Protein AF-A0ABD8A823-F1 (afdb_monomer_lite)

Foldseek 3Di:
DVLCVVCQVVCVVVVDDDDDDDDDDDLVVQQCPQFDDDVNHTLQVLPPPKDKDWDQDPVSCVVSVHPRDIHIWIDDPNDIGPHDDSVSSSSSVCSVVVND

Radius of gyration: 14.82 Å; chains: 1; bounding box: 33×30×39 Å

Structure (mmCIF, N/CA/C/O backbone):
data_AF-A0ABD8A823-F1
#
_entry.id   AF-A0ABD8A823-F1
#
loop_
_atom_site.group_PDB
_atom_site.id
_atom_site.type_symbol
_atom_site.label_atom_id
_atom_site.label_alt_id
_atom_site.label_comp_id
_atom_site.label_asym_id
_atom_site.label_entity_id
_atom_site.label_seq_id
_atom_site.pdbx_PDB_ins_code
_atom_site.Cartn_x
_atom_site.Cartn_y
_atom_site.Cartn_z
_atom_site.occupancy
_atom_site.B_iso_or_equiv
_atom_site.auth_seq_id
_atom_site.auth_comp_id
_atom_site.auth_asym_id
_atom_site.auth_atom_id
_atom_site.pdbx_PDB_model_num
ATOM 1 N N . MET A 1 1 ? 10.471 -1.344 11.887 1.00 52.88 1 MET A N 1
ATOM 2 C CA . MET A 1 1 ? 9.511 -1.862 12.891 1.00 52.88 1 MET A CA 1
ATOM 3 C C . MET A 1 1 ? 9.133 -0.867 13.990 1.00 52.88 1 MET A C 1
ATOM 5 O O . MET A 1 1 ? 8.066 -1.035 14.556 1.00 52.88 1 MET A O 1
ATOM 9 N N . ASP A 1 2 ? 9.920 0.180 14.265 1.00 70.88 2 ASP A N 1
ATOM 10 C CA . ASP A 1 2 ? 9.673 1.141 15.366 1.00 70.88 2 ASP A CA 1
ATOM 11 C C . ASP A 1 2 ? 8.273 1.802 15.362 1.00 70.88 2 ASP A C 1
ATOM 13 O O . ASP A 1 2 ? 7.671 2.064 16.396 1.00 70.88 2 ASP A O 1
ATOM 17 N N . ILE A 1 3 ? 7.702 2.011 14.178 1.00 73.75 3 ILE A N 1
ATOM 18 C CA . ILE A 1 3 ? 6.501 2.836 13.994 1.00 73.75 3 ILE A CA 1
ATOM 19 C C . ILE A 1 3 ? 5.234 2.117 14.421 1.00 73.75 3 ILE A C 1
ATOM 21 O O . ILE A 1 3 ? 4.364 2.749 15.011 1.00 73.75 3 ILE A O 1
ATOM 25 N N . VAL A 1 4 ? 5.138 0.814 14.136 1.00 76.31 4 VAL A N 1
ATOM 26 C CA . VAL A 1 4 ? 3.987 0.010 14.560 1.00 76.31 4 VAL A CA 1
ATOM 27 C C . VAL A 1 4 ? 3.941 -0.034 16.081 1.00 76.31 4 VAL A C 1
ATOM 29 O O . VAL A 1 4 ? 2.893 0.218 16.661 1.00 76.31 4 VAL A O 1
ATOM 32 N N . GLU A 1 5 ? 5.090 -0.236 16.729 1.00 82.62 5 GLU A N 1
ATOM 33 C CA . GLU A 1 5 ? 5.197 -0.187 18.190 1.00 82.62 5 GLU A CA 1
ATOM 34 C C . GLU A 1 5 ? 4.862 1.199 18.752 1.00 82.62 5 GLU A C 1
ATOM 36 O O . GLU A 1 5 ? 4.234 1.304 19.802 1.00 82.62 5 GLU A O 1
ATOM 41 N N . ARG A 1 6 ? 5.201 2.275 18.032 1.00 80.69 6 ARG A N 1
ATOM 42 C CA . ARG A 1 6 ? 4.863 3.645 18.437 1.00 80.69 6 ARG A CA 1
ATOM 43 C C . ARG A 1 6 ? 3.361 3.943 18.387 1.00 80.69 6 ARG A C 1
ATOM 45 O O . ARG A 1 6 ? 2.883 4.701 19.225 1.00 80.69 6 ARG A O 1
ATOM 52 N N . ILE A 1 7 ? 2.626 3.395 17.415 1.00 77.38 7 ILE A N 1
ATOM 53 C CA . ILE A 1 7 ? 1.174 3.634 17.265 1.00 77.38 7 ILE A CA 1
ATOM 54 C C . ILE A 1 7 ? 0.309 2.577 17.958 1.00 77.38 7 ILE A C 1
ATOM 56 O O . ILE A 1 7 ? -0.870 2.824 18.199 1.00 77.38 7 ILE A O 1
ATOM 60 N N . ARG A 1 8 ? 0.890 1.425 18.312 1.00 86.75 8 ARG A N 1
ATOM 61 C CA . ARG A 1 8 ? 0.219 0.315 18.996 1.00 86.75 8 ARG A CA 1
ATOM 62 C C . ARG A 1 8 ? -0.607 0.761 20.212 1.00 86.75 8 ARG A C 1
ATOM 64 O O . ARG A 1 8 ? -1.770 0.374 20.247 1.00 86.75 8 ARG A O 1
ATOM 71 N N . PRO A 1 9 ? -0.103 1.592 21.151 1.00 86.56 9 PRO A N 1
ATOM 72 C CA . PRO A 1 9 ? -0.880 1.963 22.335 1.00 86.56 9 PRO A CA 1
ATOM 73 C C . PRO A 1 9 ? -2.206 2.652 21.998 1.00 86.56 9 PRO A C 1
ATOM 75 O O . PRO A 1 9 ? -3.225 2.329 22.592 1.00 86.56 9 PRO A O 1
ATOM 78 N N . VAL A 1 10 ? -2.209 3.543 21.001 1.00 82.38 10 VAL A N 1
ATOM 79 C CA . VAL A 1 10 ? -3.413 4.279 20.572 1.00 82.38 10 VAL A CA 1
ATOM 80 C C . VAL A 1 10 ? -4.444 3.333 19.953 1.00 82.38 10 VAL A C 1
ATOM 82 O O . VAL A 1 10 ? -5.640 3.484 20.160 1.00 82.38 10 VAL A O 1
ATOM 85 N N . ILE A 1 11 ? -3.985 2.330 19.202 1.00 84.31 11 ILE A N 1
ATOM 86 C CA . ILE A 1 11 ? -4.865 1.338 18.570 1.00 84.31 11 ILE A CA 1
ATOM 87 C C . ILE A 1 11 ? -5.433 0.372 19.622 1.00 84.31 11 ILE A C 1
ATOM 89 O O . ILE A 1 11 ? -6.602 -0.004 19.564 1.00 84.31 11 ILE A O 1
ATOM 93 N N . GLU A 1 12 ? -4.615 -0.015 20.601 1.00 88.88 12 GLU A N 1
ATOM 94 C CA . GLU A 1 12 ? -5.023 -0.907 21.688 1.00 88.88 12 GLU A CA 1
ATOM 95 C C . GLU A 1 12 ? -6.005 -0.232 22.664 1.00 88.88 12 GLU A C 1
ATOM 97 O O . GLU A 1 12 ? -6.885 -0.916 23.187 1.00 88.88 12 GLU A O 1
ATOM 102 N N . GLU A 1 13 ? -5.932 1.094 22.857 1.00 87.12 13 GLU A N 1
ATOM 103 C CA . GLU A 1 13 ? -6.938 1.875 23.605 1.00 87.12 13 GLU A CA 1
ATOM 104 C C . GLU A 1 13 ? -8.339 1.791 22.977 1.00 87.12 13 GLU A C 1
ATOM 106 O O . GLU A 1 13 ? -9.336 1.727 23.696 1.00 87.12 13 GLU A O 1
ATOM 111 N N . GLU A 1 14 ? -8.417 1.677 21.651 1.00 83.94 14 GLU A N 1
ATOM 112 C CA . GLU A 1 14 ? -9.664 1.458 20.904 1.00 83.94 14 GLU A CA 1
ATOM 113 C C . GLU A 1 14 ? -10.114 -0.021 20.909 1.00 83.94 14 GLU A C 1
ATOM 115 O O . GLU A 1 14 ? -11.047 -0.414 20.207 1.00 83.94 14 GLU A O 1
ATOM 120 N N . GLY A 1 15 ? -9.460 -0.876 21.706 1.00 87.69 15 GLY A N 1
ATOM 121 C CA . GLY A 1 15 ? -9.803 -2.290 21.860 1.00 87.69 15 GLY A CA 1
ATOM 122 C C . GLY A 1 15 ? -9.360 -3.176 20.693 1.00 87.69 15 GLY A C 1
ATOM 123 O O . GLY A 1 15 ? -9.872 -4.288 20.540 1.00 87.69 15 GLY A O 1
ATOM 124 N N . ILE A 1 16 ? -8.418 -2.711 19.867 1.00 87.31 16 ILE A N 1
ATOM 125 C CA . ILE A 1 16 ? -7.943 -3.426 18.678 1.00 87.31 16 ILE A CA 1
ATOM 126 C C . ILE A 1 16 ? -6.570 -4.040 18.939 1.00 87.31 16 ILE A C 1
ATOM 128 O O . ILE A 1 16 ? -5.619 -3.369 19.325 1.00 87.31 16 ILE A O 1
ATOM 132 N N . THR A 1 17 ? -6.443 -5.342 18.684 1.00 88.94 17 THR A N 1
ATOM 133 C CA . THR A 1 17 ? -5.160 -6.048 18.778 1.00 88.94 17 THR A CA 1
ATOM 134 C C . THR A 1 17 ? -4.337 -5.847 17.510 1.00 88.94 17 THR A C 1
ATOM 136 O O . THR A 1 17 ? -4.798 -6.156 16.412 1.00 88.94 17 THR A O 1
ATOM 139 N N . VAL A 1 18 ? -3.092 -5.389 17.659 1.00 87.31 18 VAL A N 1
ATOM 140 C CA . VAL A 1 18 ? -2.167 -5.200 16.534 1.00 87.31 18 VAL A CA 1
ATOM 141 C C . VAL A 1 18 ? -1.229 -6.398 16.403 1.00 87.31 18 VAL A C 1
ATOM 143 O O . VAL A 1 18 ? -0.418 -6.670 17.291 1.00 87.31 18 VAL A O 1
ATOM 146 N N . GLN A 1 19 ? -1.286 -7.080 15.260 1.00 89.44 19 GLN A N 1
ATOM 147 C CA . GLN A 1 19 ? -0.344 -8.130 14.880 1.00 89.44 19 GLN A CA 1
ATOM 148 C C . GLN A 1 19 ? 0.346 -7.752 13.568 1.00 89.44 19 GLN A C 1
ATOM 150 O O . GLN A 1 19 ? -0.313 -7.376 12.603 1.00 89.44 19 GLN A O 1
ATOM 155 N N . VAL A 1 20 ? 1.672 -7.881 13.531 1.00 89.50 20 VAL A N 1
ATOM 156 C CA . VAL A 1 20 ? 2.461 -7.735 12.302 1.00 89.50 20 VAL A CA 1
ATOM 157 C C . VAL A 1 20 ? 2.826 -9.125 11.809 1.00 89.50 20 VAL A C 1
ATOM 159 O O . VAL A 1 20 ? 3.328 -9.943 12.579 1.00 89.50 20 VAL A O 1
ATOM 162 N N . VAL A 1 21 ? 2.566 -9.383 10.532 1.00 91.88 21 VAL A N 1
ATOM 163 C CA . VAL A 1 21 ? 2.971 -10.610 9.848 1.00 91.88 21 VAL A CA 1
ATOM 164 C C . VAL A 1 21 ? 3.804 -10.201 8.647 1.00 91.88 21 VAL A C 1
ATOM 166 O O . VAL A 1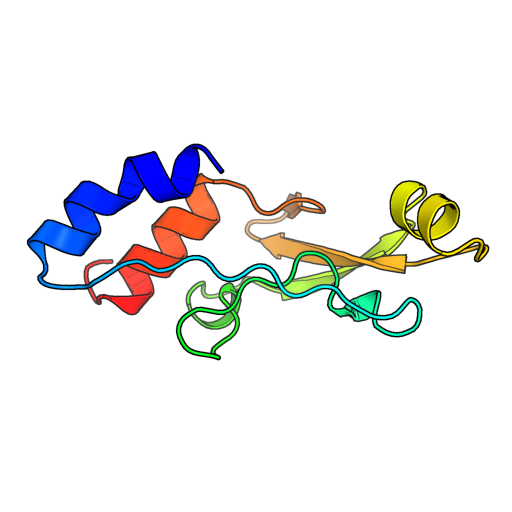 21 ? 3.326 -9.477 7.776 1.00 91.88 21 VAL A O 1
ATOM 169 N N . GLU A 1 22 ? 5.050 -10.654 8.612 1.00 92.00 22 GLU A N 1
ATOM 170 C CA . GLU A 1 22 ? 5.913 -10.494 7.447 1.00 92.00 22 GLU A CA 1
ATOM 171 C C . GLU A 1 22 ? 5.688 -11.681 6.509 1.00 92.00 22 GLU A C 1
ATOM 173 O O . GLU A 1 22 ? 5.706 -12.836 6.936 1.00 92.00 22 GLU A O 1
ATOM 178 N N . THR A 1 23 ? 5.437 -11.389 5.235 1.00 92.12 23 THR A N 1
ATOM 179 C CA . THR A 1 23 ? 5.252 -12.407 4.196 1.00 92.12 23 THR A CA 1
ATOM 180 C C . THR A 1 23 ? 6.471 -12.379 3.292 1.00 92.12 23 THR A C 1
ATOM 182 O O . THR A 1 23 ? 6.747 -11.357 2.667 1.00 92.12 23 THR A O 1
ATOM 185 N N . VAL A 1 24 ? 7.213 -13.486 3.251 1.00 92.12 24 VAL A N 1
ATOM 186 C CA . VAL A 1 24 ? 8.297 -13.662 2.281 1.00 92.12 24 VAL A CA 1
ATOM 187 C C . VAL A 1 24 ? 7.661 -13.889 0.914 1.00 92.12 24 VAL A C 1
ATOM 189 O O . VAL A 1 24 ? 6.769 -14.726 0.783 1.00 92.12 24 VAL A O 1
ATOM 192 N N . LEU A 1 25 ? 8.098 -13.109 -0.068 1.00 92.38 25 LEU A N 1
ATOM 193 C CA . LEU A 1 25 ? 7.651 -13.208 -1.450 1.00 92.38 25 LEU A CA 1
ATOM 194 C C . LEU A 1 25 ? 8.642 -14.054 -2.251 1.00 92.38 25 LEU A C 1
ATOM 196 O O . LEU A 1 25 ? 9.836 -14.058 -1.953 1.00 92.38 25 LEU A O 1
ATOM 200 N N . GLU A 1 26 ? 8.131 -14.750 -3.260 1.00 93.31 26 GLU A N 1
ATOM 201 C CA . GLU A 1 26 ? 8.959 -15.383 -4.286 1.00 93.31 26 GLU A CA 1
ATOM 202 C C . GLU A 1 26 ? 9.534 -14.311 -5.229 1.00 93.31 26 GLU A C 1
ATOM 204 O O . GLU A 1 26 ? 8.985 -13.211 -5.350 1.00 93.31 26 GLU A O 1
ATOM 209 N N . ASP A 1 27 ? 10.629 -14.632 -5.922 1.00 91.44 27 ASP A N 1
ATOM 210 C CA . ASP A 1 27 ? 11.349 -13.679 -6.779 1.00 91.44 27 ASP A CA 1
ATOM 211 C C . ASP A 1 27 ? 10.495 -13.130 -7.940 1.00 91.44 27 ASP A C 1
ATOM 213 O O . ASP A 1 27 ? 10.780 -12.058 -8.465 1.00 91.44 27 ASP A O 1
ATOM 217 N N . ASP A 1 28 ? 9.435 -13.828 -8.355 1.00 90.19 28 ASP A N 1
ATOM 218 C CA . ASP A 1 28 ? 8.518 -13.381 -9.410 1.00 90.19 28 ASP A CA 1
ATOM 219 C C . ASP A 1 28 ? 7.408 -12.434 -8.913 1.0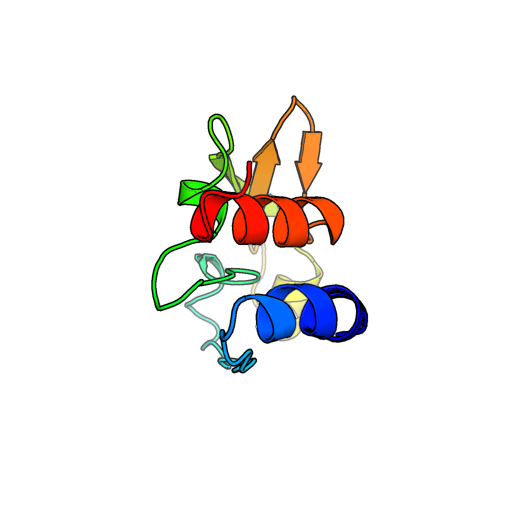0 90.19 28 ASP A C 1
ATOM 221 O O . ASP A 1 28 ? 6.722 -11.807 -9.723 1.00 90.19 28 ASP A O 1
ATOM 225 N N . ALA A 1 29 ? 7.268 -12.257 -7.596 1.00 92.88 29 ALA A N 1
ATOM 226 C CA . ALA A 1 29 ? 6.254 -11.415 -6.960 1.00 92.88 29 ALA A CA 1
ATOM 227 C C . ALA A 1 29 ? 6.772 -10.009 -6.585 1.00 92.88 29 ALA A C 1
ATOM 229 O O . ALA A 1 29 ? 6.245 -9.355 -5.686 1.00 92.88 29 ALA A O 1
ATOM 230 N N . ILE A 1 30 ? 7.790 -9.491 -7.285 1.00 92.94 30 ILE A N 1
ATOM 231 C CA . ILE A 1 30 ? 8.388 -8.167 -7.007 1.00 92.94 30 ILE A CA 1
ATOM 232 C C . ILE A 1 30 ? 7.367 -7.018 -7.088 1.00 92.94 30 ILE A C 1
ATOM 234 O O . ILE A 1 30 ? 7.489 -6.024 -6.364 1.00 92.94 30 ILE A O 1
ATOM 238 N N . ALA A 1 31 ? 6.341 -7.147 -7.932 1.00 91.50 31 ALA A N 1
ATOM 239 C CA . ALA A 1 31 ? 5.263 -6.161 -8.033 1.00 91.50 31 ALA A CA 1
ATOM 240 C C . ALA A 1 31 ? 4.493 -5.980 -6.710 1.00 91.50 31 ALA A C 1
ATOM 242 O O . ALA A 1 31 ? 3.906 -4.922 -6.489 1.00 91.50 31 ALA A O 1
ATOM 243 N N . ASP A 1 32 ? 4.553 -6.972 -5.819 1.00 91.62 32 ASP A N 1
ATOM 244 C CA . ASP A 1 32 ? 3.955 -6.935 -4.487 1.00 91.62 32 ASP A CA 1
ATOM 245 C C . ASP A 1 32 ? 4.961 -6.538 -3.393 1.00 91.62 32 ASP A C 1
ATOM 247 O O . ASP A 1 32 ? 4.569 -6.375 -2.232 1.00 91.62 32 ASP A O 1
ATOM 251 N N . SER A 1 33 ? 6.240 -6.323 -3.735 1.00 88.56 33 SER A N 1
ATOM 252 C CA . SER A 1 33 ? 7.260 -5.846 -2.793 1.00 88.56 33 SER A CA 1
ATOM 253 C C . SER A 1 33 ? 6.779 -4.578 -2.091 1.00 88.56 33 SER A C 1
ATOM 255 O O . SER A 1 33 ? 6.137 -3.722 -2.689 1.00 88.56 33 SER A O 1
ATOM 257 N N . ASN A 1 34 ? 7.071 -4.434 -0.800 1.00 86.62 34 ASN A N 1
ATOM 258 C CA . ASN A 1 34 ? 6.686 -3.260 -0.004 1.00 86.62 34 ASN A CA 1
ATOM 259 C C . ASN A 1 34 ? 5.158 -3.030 0.105 1.00 86.62 34 ASN A C 1
ATOM 261 O O . ASN A 1 34 ? 4.728 -1.941 0.502 1.00 86.62 34 ASN A O 1
ATOM 265 N N . SER A 1 35 ? 4.323 -4.022 -0.224 1.00 93.44 35 SER A N 1
ATOM 266 C CA . SER A 1 35 ? 2.878 -3.959 0.019 1.00 93.44 35 SER A CA 1
ATOM 267 C C . SER A 1 35 ? 2.563 -4.071 1.508 1.00 93.44 35 SER A C 1
ATOM 269 O O . SER A 1 35 ? 3.133 -4.891 2.227 1.00 93.44 35 SER A O 1
ATOM 271 N N . ILE A 1 36 ? 1.621 -3.250 1.972 1.00 93.69 36 ILE A N 1
ATOM 272 C CA . ILE A 1 36 ? 1.104 -3.287 3.341 1.00 93.69 36 ILE A CA 1
ATOM 273 C C . ILE A 1 36 ? -0.393 -3.550 3.256 1.00 93.69 36 ILE A C 1
ATOM 275 O O . ILE A 1 36 ? -1.114 -2.833 2.562 1.00 93.69 36 ILE A O 1
ATOM 279 N N . LEU A 1 37 ? -0.849 -4.571 3.981 1.00 94.44 37 LEU A N 1
ATOM 280 C CA . LEU A 1 37 ? -2.255 -4.946 4.060 1.00 94.44 37 LEU A CA 1
ATOM 281 C C . LEU A 1 37 ? -2.770 -4.734 5.484 1.00 94.44 37 LEU A C 1
ATOM 283 O O . LEU A 1 37 ? -2.178 -5.222 6.446 1.00 94.44 37 LEU A O 1
ATOM 287 N N . PHE A 1 38 ? -3.919 -4.080 5.619 1.00 93.00 38 PHE A N 1
ATOM 288 C CA . PHE A 1 38 ? -4.688 -4.036 6.857 1.00 93.00 38 PHE A CA 1
ATOM 289 C C . PHE A 1 38 ? -5.859 -4.999 6.745 1.00 93.00 38 PHE A C 1
ATOM 291 O O . PHE A 1 38 ? -6.789 -4.772 5.974 1.00 93.00 38 PHE A O 1
ATOM 298 N N . ASN A 1 39 ? -5.799 -6.104 7.493 1.00 91.62 39 ASN A N 1
ATOM 299 C CA . ASN A 1 39 ? -6.809 -7.167 7.452 1.00 91.62 39 ASN A CA 1
ATOM 300 C C . ASN A 1 39 ? -7.120 -7.640 6.016 1.00 91.62 39 ASN A C 1
ATOM 302 O O . ASN A 1 39 ? -8.275 -7.837 5.648 1.00 91.62 39 ASN A O 1
ATOM 306 N N . GLY A 1 40 ? -6.075 -7.782 5.192 1.00 93.69 40 GLY A N 1
ATOM 307 C CA . GLY A 1 40 ? -6.178 -8.206 3.792 1.00 93.69 40 GLY A CA 1
ATOM 308 C C . GLY A 1 40 ? -6.526 -7.097 2.794 1.00 93.69 40 GLY A C 1
ATOM 309 O O . GLY A 1 40 ? -6.529 -7.360 1.595 1.00 93.69 40 GLY A O 1
ATOM 310 N N . ARG A 1 41 ? -6.788 -5.866 3.248 1.00 95.50 41 ARG A N 1
ATOM 311 C CA . ARG A 1 41 ? -7.047 -4.717 2.373 1.00 95.50 41 ARG A CA 1
ATOM 312 C C . ARG A 1 41 ? -5.775 -3.883 2.158 1.00 95.50 41 ARG A C 1
ATOM 314 O O . ARG A 1 41 ? -5.139 -3.547 3.158 1.00 95.50 41 ARG A O 1
ATOM 321 N N . PRO A 1 42 ? -5.405 -3.523 0.915 1.00 95.38 42 PRO A N 1
ATOM 322 C CA . PRO A 1 42 ? -4.255 -2.656 0.650 1.00 95.38 42 PRO A CA 1
ATOM 323 C C . PRO A 1 42 ? -4.345 -1.321 1.393 1.00 95.38 42 PRO A C 1
ATOM 325 O O . PRO A 1 42 ? -5.418 -0.724 1.469 1.00 95.38 42 PRO A O 1
ATOM 328 N N . PHE A 1 43 ? -3.237 -0.849 1.970 1.00 94.06 43 PHE A N 1
ATOM 329 C CA . PHE A 1 43 ? -3.259 0.366 2.793 1.00 94.06 43 PHE A CA 1
ATOM 330 C C . PHE A 1 43 ? -3.601 1.629 1.974 1.00 94.06 43 PHE A C 1
ATOM 332 O O . PHE A 1 43 ? -4.223 2.557 2.492 1.00 94.06 43 PHE A O 1
ATOM 339 N N . GLU A 1 44 ? -3.237 1.650 0.689 1.00 95.19 44 GLU A N 1
ATOM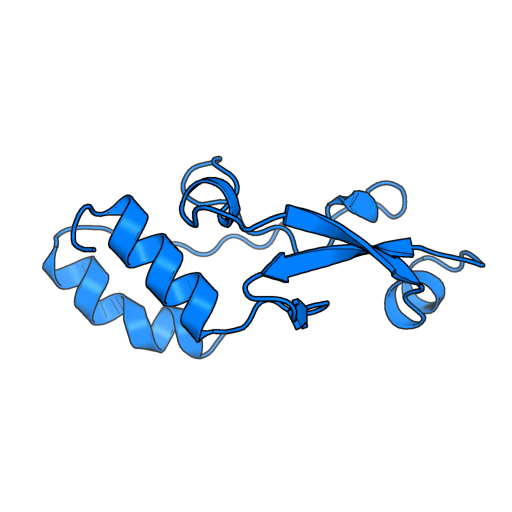 340 C CA . GLU A 1 44 ? -3.550 2.725 -0.254 1.00 95.19 44 GLU A CA 1
ATOM 341 C C . GLU A 1 44 ? -5.058 2.946 -0.427 1.00 95.19 44 GLU A C 1
ATOM 343 O O . GLU A 1 44 ? -5.483 4.076 -0.653 1.00 95.19 44 GLU A O 1
ATOM 348 N N . ASP A 1 45 ? -5.884 1.915 -0.220 1.00 95.88 45 ASP A N 1
ATOM 349 C CA . ASP A 1 45 ? -7.343 2.027 -0.297 1.00 95.88 45 ASP A CA 1
ATOM 350 C C . ASP A 1 45 ? -7.934 2.959 0.774 1.00 95.88 45 ASP A C 1
ATOM 352 O O . ASP A 1 45 ? -9.091 3.377 0.668 1.00 95.88 45 ASP A O 1
ATOM 356 N N . PHE A 1 46 ? -7.178 3.239 1.839 1.00 94.62 46 PHE A N 1
ATOM 357 C CA . PHE A 1 46 ? -7.596 4.111 2.936 1.00 94.62 46 PHE A CA 1
ATOM 358 C C . PHE A 1 46 ? -7.162 5.570 2.734 1.00 94.62 46 PHE A C 1
ATOM 360 O O . PHE A 1 46 ? -7.605 6.442 3.483 1.00 94.62 46 PHE A O 1
ATOM 367 N N . ILE A 1 47 ? -6.316 5.858 1.737 1.00 94.75 47 ILE A N 1
ATOM 368 C CA . ILE A 1 47 ? -5.791 7.200 1.467 1.00 94.75 47 ILE A CA 1
ATOM 369 C C . ILE A 1 47 ? -6.247 7.654 0.080 1.00 94.75 47 ILE A C 1
ATOM 371 O O . ILE A 1 47 ? -5.690 7.271 -0.948 1.00 94.75 47 ILE A O 1
ATOM 375 N N . GLU A 1 48 ? -7.250 8.532 0.050 1.00 93.94 48 GLU A N 1
ATOM 376 C CA . GLU A 1 48 ? -7.764 9.091 -1.200 1.00 93.94 48 GLU A CA 1
ATOM 377 C C . GLU A 1 48 ? -6.658 9.796 -2.001 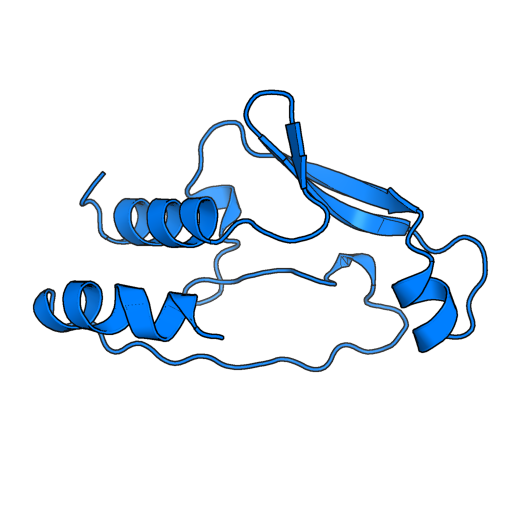1.00 93.94 48 GLU A C 1
ATOM 379 O O . GLU A 1 48 ? -5.907 10.618 -1.478 1.00 93.94 48 GLU A O 1
ATOM 384 N N . GLY A 1 49 ? -6.571 9.484 -3.296 1.00 94.62 49 GLY A N 1
ATOM 385 C CA . GLY A 1 49 ? -5.592 10.078 -4.206 1.00 94.62 49 GLY A CA 1
ATOM 386 C C . GLY A 1 49 ? -4.208 9.427 -4.176 1.00 94.62 49 GLY A C 1
ATOM 387 O O . GLY A 1 49 ? -3.356 9.826 -4.971 1.00 94.62 49 GLY A O 1
ATOM 388 N N . MET A 1 50 ? -3.979 8.425 -3.322 1.00 96.50 50 MET A N 1
ATOM 389 C CA . MET A 1 50 ? -2.791 7.579 -3.408 1.00 96.50 50 MET A CA 1
ATOM 390 C C . MET A 1 50 ? -2.887 6.648 -4.622 1.00 96.50 50 MET A C 1
ATOM 392 O O . MET A 1 50 ? -3.955 6.128 -4.944 1.00 96.50 50 MET A O 1
ATOM 396 N N . LYS A 1 51 ? -1.766 6.447 -5.317 1.00 96.06 51 LYS A N 1
ATOM 397 C CA . LYS A 1 51 ? -1.671 5.556 -6.478 1.00 96.06 51 LYS A CA 1
ATOM 398 C C . LYS A 1 51 ? -0.501 4.606 -6.323 1.00 96.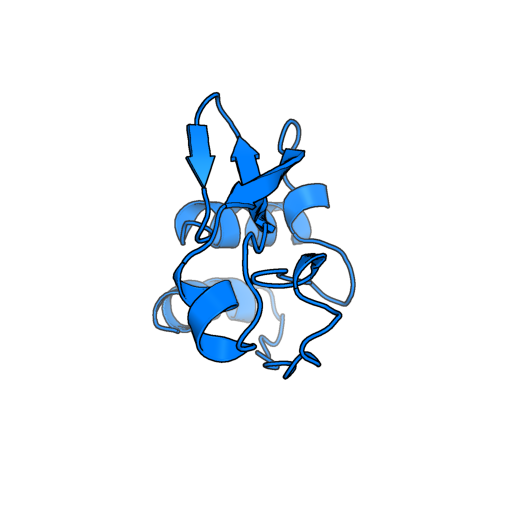06 51 LYS A C 1
ATOM 400 O O . LYS A 1 51 ? 0.590 5.035 -5.964 1.00 96.06 51 LYS A O 1
ATOM 405 N N . VAL A 1 52 ? -0.714 3.341 -6.657 1.00 96.06 52 VAL A N 1
ATOM 406 C CA . VAL A 1 52 ? 0.378 2.380 -6.823 1.00 96.06 52 VAL A CA 1
ATOM 407 C C . VAL A 1 52 ? 1.060 2.640 -8.163 1.00 96.06 52 VAL A C 1
ATOM 409 O O . VAL A 1 52 ? 0.394 2.872 -9.173 1.00 96.06 52 VAL A O 1
ATOM 412 N N . THR A 1 53 ? 2.385 2.622 -8.159 1.00 95.50 53 THR A N 1
ATOM 413 C CA . THR A 1 53 ? 3.236 2.757 -9.342 1.00 95.50 53 THR A CA 1
ATOM 414 C C . THR A 1 53 ? 4.412 1.780 -9.250 1.00 95.50 53 THR A C 1
ATOM 416 O O . THR A 1 53 ? 4.516 1.023 -8.282 1.00 95.50 53 THR A O 1
ATOM 419 N N . SER A 1 54 ? 5.303 1.802 -10.236 1.00 94.88 54 SER A N 1
ATOM 420 C CA . SER A 1 54 ? 6.567 1.068 -10.226 1.00 94.88 54 SER A CA 1
ATOM 421 C C . SER A 1 54 ? 7.758 2.007 -10.440 1.00 94.88 54 SER A C 1
ATOM 423 O O . SER A 1 54 ? 7.633 3.058 -11.076 1.00 94.88 54 SER A O 1
ATOM 425 N N . THR A 1 55 ? 8.917 1.656 -9.876 1.00 94.94 55 THR A N 1
ATOM 426 C CA . THR A 1 55 ? 10.201 2.315 -10.164 1.00 94.94 55 THR A CA 1
ATOM 427 C C . THR A 1 55 ? 11.329 1.297 -10.317 1.00 94.94 55 THR A C 1
ATOM 429 O O . THR A 1 55 ? 11.281 0.234 -9.692 1.00 94.94 55 THR A O 1
ATOM 432 N N . PRO A 1 56 ? 12.372 1.604 -11.112 1.00 95.31 56 PRO A N 1
ATOM 433 C CA . PRO A 1 56 ? 13.569 0.774 -11.182 1.00 95.31 56 PRO A CA 1
ATOM 434 C C . PRO A 1 56 ? 14.208 0.589 -9.802 1.00 95.31 56 PRO A C 1
ATOM 436 O O . PRO A 1 56 ? 14.503 1.566 -9.115 1.00 95.31 56 PRO A O 1
ATOM 439 N N . CYS A 1 57 ? 14.469 -0.657 -9.410 1.00 94.06 57 CYS A N 1
ATOM 440 C CA . CYS A 1 57 ? 14.939 -0.990 -8.071 1.00 94.06 57 CYS A CA 1
ATOM 441 C C . CYS A 1 57 ? 16.199 -1.853 -8.090 1.00 94.06 57 CYS A C 1
ATOM 443 O O . CYS A 1 57 ? 16.155 -3.076 -8.228 1.00 94.06 57 CYS A O 1
ATOM 445 N N . ALA A 1 58 ? 17.341 -1.209 -7.837 1.00 93.38 58 ALA A N 1
ATOM 446 C CA . ALA A 1 58 ? 18.635 -1.885 -7.757 1.00 93.38 58 ALA A CA 1
ATOM 447 C C . ALA A 1 58 ? 18.698 -2.927 -6.624 1.00 93.38 58 ALA A C 1
ATOM 449 O O . ALA A 1 58 ? 19.400 -3.929 -6.741 1.00 93.38 58 ALA A O 1
ATOM 450 N N . SER A 1 59 ? 17.959 -2.711 -5.528 1.00 92.44 59 SER A N 1
ATOM 451 C CA . SER A 1 59 ? 17.913 -3.663 -4.413 1.00 92.44 59 SER A CA 1
ATOM 452 C C . SER A 1 59 ? 17.205 -4.954 -4.815 1.00 92.44 59 SER A C 1
ATOM 454 O O . SER A 1 59 ? 17.742 -6.032 -4.577 1.00 92.44 59 SER A O 1
ATOM 456 N N . CYS A 1 60 ? 16.030 -4.861 -5.445 1.00 93.56 60 CYS A N 1
ATOM 457 C CA . CYS A 1 60 ? 15.292 -6.044 -5.890 1.00 93.56 60 CYS A CA 1
ATOM 458 C C . CYS A 1 60 ? 16.040 -6.776 -7.013 1.00 93.56 60 CYS A C 1
ATOM 460 O O . CYS A 1 60 ? 16.128 -7.999 -6.965 1.00 93.56 60 CYS A O 1
ATOM 462 N N . ALA A 1 61 ? 16.667 -6.045 -7.944 1.00 94.44 61 ALA A N 1
ATOM 463 C CA . ALA A 1 61 ? 17.559 -6.622 -8.954 1.00 94.44 61 ALA A CA 1
ATOM 464 C C . ALA A 1 61 ? 18.692 -7.455 -8.324 1.00 94.44 61 ALA A C 1
ATOM 466 O O . ALA A 1 61 ? 18.935 -8.596 -8.705 1.00 94.44 61 ALA A O 1
ATOM 467 N N . CYS A 1 62 ? 19.350 -6.915 -7.293 1.00 94.50 62 CYS A N 1
ATOM 468 C CA . CYS A 1 62 ? 20.424 -7.606 -6.578 1.00 94.50 62 CYS A CA 1
ATOM 469 C C . CYS A 1 62 ? 19.932 -8.850 -5.816 1.00 94.50 62 CYS A C 1
ATOM 471 O O . CYS A 1 62 ? 20.592 -9.886 -5.855 1.00 94.50 62 CYS A O 1
ATOM 473 N N . ILE A 1 63 ? 18.786 -8.754 -5.131 1.00 92.12 63 ILE A N 1
ATOM 474 C CA . ILE A 1 63 ? 18.223 -9.846 -4.317 1.00 92.12 63 ILE A CA 1
ATOM 475 C C . ILE A 1 63 ? 17.776 -11.021 -5.193 1.00 92.12 63 ILE A C 1
ATOM 477 O O . ILE A 1 63 ? 18.070 -12.165 -4.861 1.00 92.12 63 ILE A O 1
ATOM 481 N N . THR A 1 64 ? 17.108 -10.731 -6.309 1.00 92.25 64 THR A N 1
ATOM 482 C CA . THR A 1 64 ? 16.531 -11.747 -7.210 1.00 92.25 64 THR A CA 1
ATOM 483 C C . THR A 1 64 ? 17.501 -12.217 -8.297 1.00 92.25 64 THR A C 1
ATOM 485 O O . THR A 1 64 ? 17.252 -13.210 -8.976 1.00 92.25 64 THR A O 1
ATOM 488 N N . GLY A 1 65 ? 18.621 -11.512 -8.492 1.00 93.88 65 GLY A N 1
ATOM 489 C CA . GLY A 1 65 ? 19.572 -11.789 -9.571 1.00 93.88 65 GLY A CA 1
ATOM 490 C C . GLY A 1 65 ? 19.026 -11.474 -10.968 1.00 93.88 65 GLY A C 1
ATOM 491 O O . GLY A 1 65 ? 19.517 -12.032 -11.950 1.00 93.88 65 GLY A O 1
ATOM 492 N N . GLN A 1 66 ? 18.008 -10.617 -11.057 1.00 91.38 66 GLN A N 1
ATOM 493 C CA . GLN A 1 66 ? 17.371 -10.193 -12.302 1.00 91.38 66 GLN A CA 1
ATOM 494 C C . GLN A 1 66 ? 17.835 -8.786 -12.701 1.00 91.38 66 GLN A C 1
ATOM 496 O O . GLN A 1 66 ? 18.009 -7.913 -11.850 1.00 91.38 66 GLN A O 1
ATOM 501 N N . ASP A 1 67 ? 17.996 -8.551 -14.002 1.00 91.31 67 ASP A N 1
ATOM 502 C CA . ASP A 1 67 ? 18.267 -7.219 -14.549 1.00 91.31 67 ASP A CA 1
ATOM 503 C C . ASP A 1 67 ? 16.961 -6.429 -14.754 1.00 91.31 67 ASP A C 1
ATOM 505 O O . ASP A 1 67 ? 15.888 -7.013 -14.903 1.00 91.31 67 ASP A O 1
ATOM 509 N N . ASP A 1 68 ? 17.058 -5.095 -14.773 1.00 89.88 68 ASP A N 1
ATOM 510 C CA . ASP A 1 68 ? 15.955 -4.167 -15.083 1.00 89.88 68 ASP A CA 1
ATOM 511 C C . ASP A 1 68 ? 14.674 -4.361 -14.245 1.00 89.88 68 ASP A C 1
ATOM 513 O O . ASP A 1 68 ? 13.555 -4.129 -14.706 1.00 89.88 68 ASP A O 1
ATOM 517 N N . VAL A 1 69 ? 14.834 -4.760 -12.982 1.00 94.06 69 VAL A N 1
ATOM 518 C CA . VAL A 1 69 ? 13.715 -4.938 -12.054 1.00 94.06 69 VAL A CA 1
ATOM 519 C C . VAL A 1 69 ? 13.036 -3.608 -11.737 1.00 94.06 69 VAL A C 1
ATOM 521 O O . VAL A 1 69 ? 13.669 -2.681 -11.227 1.00 94.06 69 VAL A O 1
ATOM 524 N N . GLU A 1 70 ? 11.719 -3.557 -11.932 1.00 94.38 70 GLU A N 1
ATOM 525 C CA . GLU A 1 70 ? 10.862 -2.514 -11.376 1.00 94.38 70 GLU A CA 1
ATOM 526 C C . GLU A 1 70 ? 10.104 -3.043 -10.157 1.00 94.38 70 GLU A C 1
ATOM 528 O O . GLU A 1 70 ? 9.411 -4.057 -10.243 1.00 94.38 70 GLU A O 1
ATOM 533 N N . CYS A 1 71 ? 10.217 -2.358 -9.018 1.00 94.25 71 CYS A N 1
ATOM 534 C CA . CYS A 1 71 ? 9.473 -2.703 -7.810 1.00 94.25 71 CYS A CA 1
ATOM 535 C C . CYS A 1 71 ? 8.348 -1.710 -7.546 1.00 94.25 71 CYS A C 1
ATOM 537 O O . CYS A 1 71 ? 8.328 -0.594 -8.069 1.00 94.25 71 CYS A O 1
ATOM 539 N N . ARG A 1 72 ? 7.411 -2.124 -6.695 1.00 95.38 72 ARG A N 1
ATOM 540 C CA . ARG A 1 72 ? 6.290 -1.294 -6.267 1.00 95.38 72 ARG A CA 1
ATOM 541 C C . ARG A 1 72 ? 6.765 -0.013 -5.580 1.00 95.38 72 ARG A C 1
ATOM 543 O O . ARG A 1 72 ? 7.649 -0.034 -4.725 1.00 95.38 72 ARG A O 1
ATOM 550 N N . ALA A 1 73 ? 6.085 1.079 -5.889 1.00 95.19 73 ALA A N 1
ATOM 551 C CA . ALA A 1 73 ? 6.157 2.350 -5.187 1.00 95.19 73 ALA A CA 1
ATOM 552 C C . ALA A 1 73 ? 4.742 2.937 -5.063 1.00 95.19 73 ALA A C 1
ATOM 554 O O . ALA A 1 73 ? 3.792 2.451 -5.681 1.00 95.19 73 ALA A O 1
ATOM 555 N N . VAL A 1 74 ? 4.584 3.997 -4.273 1.00 95.88 74 VAL A N 1
ATOM 556 C CA . VAL A 1 74 ? 3.325 4.754 -4.205 1.00 95.88 74 VAL A CA 1
ATOM 557 C C . VAL A 1 74 ? 3.550 6.223 -4.528 1.00 95.88 74 VAL A C 1
ATOM 559 O O . VAL A 1 74 ? 4.551 6.811 -4.129 1.00 95.88 74 VAL A O 1
ATOM 562 N N . GLU A 1 75 ? 2.609 6.831 -5.239 1.00 96.69 75 GLU A N 1
ATOM 563 C CA . GLU A 1 75 ? 2.546 8.273 -5.459 1.00 96.69 75 GLU A CA 1
ATOM 564 C C . GLU A 1 75 ? 1.419 8.871 -4.629 1.00 96.69 75 GLU A C 1
ATOM 566 O O . GLU A 1 75 ? 0.279 8.402 -4.666 1.00 96.69 75 GLU A O 1
ATOM 571 N N . TYR A 1 76 ? 1.733 9.922 -3.879 1.00 96.56 76 TYR A N 1
ATOM 572 C CA . TYR A 1 76 ? 0.759 10.634 -3.068 1.00 96.56 76 TYR A CA 1
ATOM 573 C C . TYR A 1 76 ? 1.200 12.079 -2.854 1.00 96.56 76 TYR A C 1
ATOM 575 O O . TYR A 1 76 ? 2.363 12.350 -2.575 1.00 96.56 76 TYR A O 1
ATOM 583 N N . GLY A 1 77 ? 0.273 13.029 -3.006 1.00 94.31 77 GLY A N 1
ATOM 584 C CA . GLY A 1 77 ? 0.579 14.450 -2.812 1.00 94.31 77 GLY A CA 1
ATOM 585 C C . GLY A 1 77 ? 1.604 15.028 -3.798 1.00 94.31 77 GLY A C 1
ATOM 586 O O . GLY A 1 77 ? 2.220 16.042 -3.493 1.00 94.31 77 GLY A O 1
ATOM 587 N N . GLY A 1 78 ? 1.791 14.400 -4.965 1.00 95.50 78 GLY A N 1
ATOM 588 C CA . GLY A 1 78 ? 2.799 14.796 -5.959 1.00 95.50 78 GLY A CA 1
ATOM 589 C C . GLY A 1 78 ? 4.203 14.241 -5.697 1.00 95.50 78 GLY A C 1
ATOM 590 O O . GLY A 1 78 ? 5.086 14.438 -6.525 1.00 95.50 78 GLY A O 1
ATOM 591 N N . GLU A 1 79 ? 4.389 13.517 -4.595 1.00 96.19 79 GLU A N 1
ATOM 592 C CA . GLU A 1 79 ? 5.636 12.848 -4.232 1.00 96.19 79 GLU A CA 1
ATOM 593 C C . GLU A 1 79 ? 5.544 11.347 -4.521 1.00 96.19 79 GLU A C 1
ATOM 595 O O . GLU A 1 79 ? 4.455 10.762 -4.511 1.00 96.19 79 GLU A O 1
ATOM 600 N N . ARG A 1 80 ? 6.699 10.718 -4.755 1.00 95.50 80 ARG A N 1
ATOM 601 C CA . ARG A 1 80 ? 6.821 9.273 -4.965 1.00 95.50 80 ARG A CA 1
ATOM 602 C C . ARG A 1 80 ? 7.620 8.635 -3.838 1.00 95.50 80 ARG A C 1
ATOM 604 O O . ARG A 1 80 ? 8.674 9.134 -3.457 1.00 95.50 80 ARG A O 1
ATOM 611 N N . TYR A 1 81 ? 7.138 7.496 -3.357 1.00 94.44 81 TYR A N 1
ATOM 612 C CA . TYR A 1 81 ? 7.693 6.774 -2.224 1.00 94.44 81 TYR A CA 1
ATOM 613 C C . TYR A 1 81 ? 7.966 5.313 -2.589 1.00 94.44 81 TYR A C 1
ATOM 615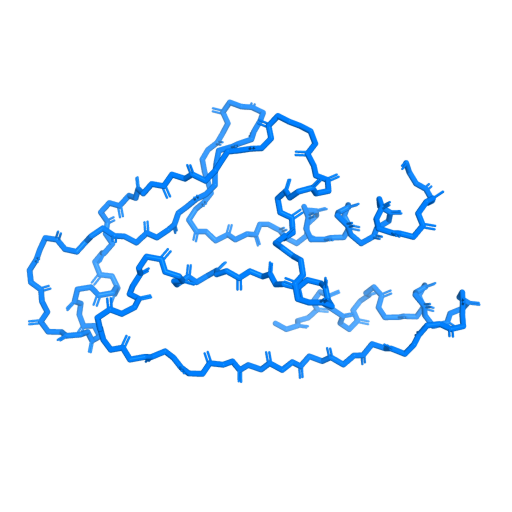 O O . TYR A 1 81 ? 7.039 4.534 -2.807 1.00 94.44 81 TYR A O 1
ATOM 623 N N . GLU A 1 82 ? 9.243 4.936 -2.618 1.00 92.38 82 GLU A N 1
ATOM 624 C CA . GLU A 1 82 ? 9.694 3.539 -2.779 1.00 92.38 82 GLU A CA 1
ATOM 625 C C . GLU A 1 82 ? 9.652 2.771 -1.445 1.00 92.38 82 GLU A C 1
ATOM 627 O O . GLU A 1 82 ? 9.506 1.552 -1.395 1.00 92.38 82 GLU A O 1
ATOM 632 N N . SER A 1 83 ? 9.723 3.503 -0.331 1.00 90.12 83 SER A N 1
ATOM 633 C CA . SER A 1 83 ? 9.470 3.000 1.018 1.00 90.12 83 SER A CA 1
ATOM 634 C C . SER A 1 83 ? 8.318 3.782 1.624 1.00 90.12 83 SER A C 1
ATOM 636 O O . SER A 1 83 ? 8.307 5.012 1.554 1.00 90.12 83 SER A O 1
ATOM 638 N N . ILE A 1 84 ? 7.344 3.078 2.200 1.00 90.38 84 ILE A N 1
ATOM 639 C CA . ILE A 1 84 ? 6.135 3.710 2.725 1.00 90.38 84 ILE A CA 1
ATOM 640 C C . ILE A 1 84 ? 6.488 4.528 3.976 1.00 90.38 84 ILE A C 1
ATOM 642 O O . ILE A 1 84 ? 6.950 3.952 4.967 1.00 90.38 84 ILE A O 1
ATOM 646 N N . PRO A 1 85 ? 6.260 5.857 3.971 1.00 90.00 85 PRO A N 1
ATOM 647 C CA . PRO A 1 85 ? 6.545 6.690 5.122 1.00 90.00 85 PRO A CA 1
ATOM 648 C C . PRO A 1 85 ? 5.723 6.271 6.346 1.00 90.00 85 PRO A C 1
ATOM 650 O O . PRO A 1 85 ? 4.526 5.981 6.221 1.00 90.00 85 PRO A O 1
ATOM 653 N N . PRO A 1 86 ? 6.324 6.315 7.543 1.00 88.44 86 PRO A N 1
ATOM 654 C CA . PRO A 1 86 ? 5.650 6.010 8.801 1.00 88.44 86 PRO A CA 1
ATOM 655 C C . PRO A 1 86 ? 4.320 6.737 9.003 1.00 88.44 86 PRO A C 1
ATOM 657 O O . PRO A 1 86 ? 3.351 6.180 9.517 1.00 88.44 86 PRO A O 1
ATOM 660 N N . GLU A 1 87 ? 4.294 8.006 8.609 1.00 88.62 87 GLU A N 1
ATOM 661 C CA . GLU A 1 87 ? 3.174 8.914 8.790 1.00 88.62 87 GLU A CA 1
ATOM 662 C C . GLU A 1 87 ? 1.995 8.513 7.897 1.00 88.62 87 GLU A C 1
ATOM 664 O O . GLU A 1 87 ? 0.845 8.643 8.312 1.00 88.62 87 GLU A O 1
ATOM 669 N N . LEU A 1 88 ? 2.264 7.966 6.703 1.00 91.75 88 LEU A N 1
ATOM 670 C CA . LEU A 1 88 ? 1.218 7.456 5.812 1.00 91.75 88 LEU A CA 1
ATOM 671 C C . LEU A 1 88 ? 0.623 6.146 6.339 1.00 91.75 88 LEU A C 1
ATOM 673 O O . LEU A 1 88 ? -0.588 5.962 6.256 1.00 91.75 88 LEU A O 1
ATOM 677 N N . ILE A 1 89 ? 1.435 5.279 6.954 1.00 90.44 89 ILE A N 1
ATOM 678 C CA . ILE A 1 89 ? 0.935 4.066 7.623 1.00 90.44 89 ILE A CA 1
ATOM 679 C C . ILE A 1 89 ? 0.013 4.456 8.783 1.00 90.44 89 ILE A C 1
ATOM 681 O O . ILE A 1 89 ? -1.112 3.968 8.862 1.00 90.44 89 ILE A O 1
ATOM 685 N N . ALA A 1 90 ? 0.457 5.369 9.655 1.00 87.06 90 ALA A N 1
ATOM 686 C CA . ALA A 1 90 ? -0.340 5.840 10.788 1.00 87.06 90 ALA A CA 1
ATOM 687 C C . ALA A 1 90 ? -1.669 6.467 10.335 1.00 87.06 90 ALA A C 1
ATOM 689 O O . ALA A 1 90 ? -2.725 6.145 10.876 1.00 87.06 90 ALA A O 1
ATOM 690 N N . ARG A 1 91 ? -1.629 7.305 9.293 1.00 89.88 91 ARG A N 1
ATOM 691 C CA . ARG A 1 91 ? -2.818 7.907 8.683 1.00 89.88 91 ARG A CA 1
ATOM 692 C C . ARG A 1 91 ? -3.802 6.864 8.156 1.00 89.88 91 ARG A C 1
ATOM 694 O O . ARG A 1 91 ? -4.994 6.943 8.439 1.00 89.88 91 ARG A O 1
ATOM 701 N N . ALA A 1 92 ? -3.313 5.875 7.410 1.00 92.12 92 ALA A N 1
ATOM 702 C CA . ALA A 1 92 ? -4.158 4.809 6.885 1.00 92.12 92 ALA A CA 1
ATOM 703 C C . ALA A 1 92 ? -4.805 3.986 8.014 1.00 92.12 92 ALA A C 1
ATOM 705 O O . ALA A 1 92 ? -5.964 3.597 7.888 1.00 92.12 92 ALA A O 1
ATOM 706 N N . VAL A 1 93 ? -4.103 3.766 9.135 1.00 88.62 93 VAL A N 1
ATOM 707 C CA . VAL A 1 93 ? -4.692 3.126 10.322 1.00 88.62 93 VAL A CA 1
ATOM 708 C C . VAL A 1 93 ? -5.830 3.975 10.885 1.00 88.62 93 VAL A C 1
ATOM 710 O O . VAL A 1 93 ? -6.932 3.463 11.040 1.00 88.62 93 VAL A O 1
ATOM 713 N N . LEU A 1 94 ? -5.615 5.270 11.140 1.00 86.38 94 LEU A N 1
ATOM 714 C CA . LEU A 1 94 ? -6.663 6.152 11.677 1.00 86.38 94 LEU A CA 1
ATOM 715 C C . LEU A 1 94 ? -7.902 6.199 10.769 1.00 86.38 94 LEU A C 1
ATOM 717 O O . LEU A 1 94 ? -9.029 6.101 11.256 1.00 86.38 94 LEU A O 1
ATOM 721 N N . LYS A 1 95 ? -7.694 6.250 9.447 1.00 90.19 95 LYS A N 1
ATOM 722 C CA . LYS A 1 95 ? -8.754 6.130 8.433 1.00 90.19 95 LYS A CA 1
ATOM 723 C C . LYS A 1 95 ? -9.498 4.797 8.527 1.00 90.19 95 LYS A C 1
ATOM 725 O O . LYS A 1 95 ? -10.725 4.781 8.485 1.00 90.19 95 LYS A O 1
ATOM 730 N N . ALA A 1 96 ? -8.779 3.685 8.682 1.00 88.88 96 ALA A N 1
ATOM 731 C CA . ALA A 1 96 ? -9.377 2.359 8.839 1.00 88.88 96 ALA A CA 1
ATOM 732 C C . ALA A 1 96 ? -10.232 2.237 10.113 1.00 88.88 96 ALA A C 1
ATOM 734 O O . ALA A 1 96 ? -11.207 1.487 10.116 1.00 88.88 96 ALA A O 1
ATOM 735 N N . LEU A 1 97 ? -9.895 2.990 11.166 1.00 85.75 97 LEU A N 1
ATOM 736 C CA . LEU A 1 97 ? -10.639 3.039 12.429 1.00 85.75 97 LEU A CA 1
ATOM 737 C C . LEU A 1 97 ? -11.787 4.061 12.437 1.00 85.75 97 LEU A C 1
ATOM 739 O O . LEU A 1 97 ? -12.558 4.101 13.391 1.00 85.75 97 LEU A O 1
ATOM 743 N N . GLY A 1 98 ? -11.925 4.883 11.391 1.00 85.81 98 GLY A N 1
ATOM 744 C CA . GLY A 1 98 ? -12.921 5.958 11.346 1.00 85.81 98 GLY A CA 1
ATOM 745 C C . GLY A 1 98 ? -12.612 7.131 12.285 1.00 85.81 98 GLY A C 1
ATOM 746 O O . GLY A 1 98 ? -13.523 7.866 12.660 1.00 85.81 98 GLY A O 1
ATOM 747 N N . LEU A 1 99 ? -11.341 7.297 12.665 1.00 79.69 99 LEU A N 1
ATOM 748 C CA . LEU A 1 99 ? -10.855 8.367 13.544 1.00 79.69 99 LEU A CA 1
ATOM 749 C C . LEU A 1 99 ? -10.346 9.601 12.768 1.00 79.69 99 LEU A C 1
ATOM 751 O O . LEU A 1 99 ? -10.060 10.628 13.382 1.00 79.69 99 LEU A O 1
ATOM 755 N N . GLU A 1 100 ? -10.243 9.511 11.435 1.00 67.25 100 GLU A N 1
ATOM 756 C CA . GLU A 1 100 ? -9.849 10.587 10.503 1.00 67.25 100 GLU A CA 1
ATOM 757 C C . GLU A 1 100 ? -10.720 10.604 9.243 1.00 67.25 100 GLU A C 1
ATOM 759 O O . GLU A 1 100 ? -11.023 9.525 8.687 1.00 67.25 100 GLU A O 1
#

Secondary structure (DSSP, 8-state):
-HHHHHHHHHHHHTT--------PPPGGGGGGTT--EETTEEGGGGSTT-EEEEEE-HHHHHHHT-SS-EEEEEEETTEEESS--HHHHHHHHHHHTT--

pLDDT: mean 90.23, std 6.66, range [52.88, 96.69]

Organism: NCBI:txid72612

Sequence (100 aa):
MDIVERIRPVIEEEGITVQVVETVLEDDAIADSNSILFNGRPFEDFIEGMKVTSTPCASCACITGQDDVECRAVEYGGERYESIPPELIARAVLKALGLE

InterPro domains:
  IPR021219 Protein of unknown function DUF2703 [PF10865] (2-92)